Protein AF-A0A7Y5BT85-F1 (afdb_monomer_lite)

Secondary structure (DSSP, 8-state):
----GGGTEEE-TTT-PEEESSHHHHHHHHHTTTT-HHHHHHHHHHHHHHHHHHHHHHHHHHHHHHHHHHHHHHHHHHHHHHHHT-

pLDDT: mean 93.24, std 8.63, range [50.88, 98.56]

Foldseek 3Di:
DPPPLVVFWDQDQVQLDIDGPDPVNVVCCVVVVCVDPVNSVVSNVVSVVVVVVVVVVVVVVVVVVVVVVVVVVVVVVVVVVVVVVD

Sequence (86 aa):
MLDDLSQHLQENEQTGFLDSLTETGRFHIALLRLNRPQLIKNRLSRMILRMFQEKQKLLEQQIKELQITIEAQNLYLAFLEEQLKK

Structure (mmCIF, N/CA/C/O backbone):
data_AF-A0A7Y5BT85-F1
#
_entry.id   AF-A0A7Y5BT85-F1
#
loop_
_atom_site.group_PDB
_atom_site.id
_atom_site.type_symbol
_atom_site.label_atom_id
_atom_site.label_alt_id
_atom_site.label_comp_id
_atom_site.label_asym_id
_atom_site.label_entity_id
_atom_site.label_seq_id
_atom_site.pdbx_PDB_ins_code
_atom_site.Cartn_x
_atom_site.Cartn_y
_atom_site.Cartn_z
_atom_site.occupancy
_atom_site.B_iso_or_equiv
_atom_site.auth_seq_id
_atom_site.auth_comp_id
_atom_site.auth_asym_id
_atom_site.auth_atom_id
_atom_site.pdbx_PDB_model_num
ATOM 1 N N . MET A 1 1 ? 29.474 10.497 -12.652 1.00 50.88 1 MET A N 1
ATOM 2 C CA . MET A 1 1 ? 28.199 10.900 -12.029 1.00 50.88 1 MET A CA 1
ATOM 3 C C . MET A 1 1 ? 27.177 9.885 -12.512 1.00 50.88 1 MET A C 1
ATOM 5 O O . MET A 1 1 ? 27.016 9.788 -13.720 1.00 50.88 1 MET A O 1
ATOM 9 N N . LEU A 1 2 ? 26.660 9.006 -11.643 1.00 60.34 2 LEU A N 1
ATOM 10 C CA . LEU A 1 2 ? 25.577 8.105 -12.056 1.00 60.34 2 LEU A CA 1
ATOM 11 C C . LEU A 1 2 ? 24.341 8.974 -12.276 1.00 60.34 2 LEU A C 1
ATOM 13 O O . LEU A 1 2 ? 23.981 9.739 -11.385 1.00 60.34 2 LEU A O 1
ATOM 17 N N . ASP A 1 3 ? 23.771 8.888 -13.470 1.00 68.75 3 ASP A N 1
ATOM 18 C CA . ASP A 1 3 ? 22.553 9.601 -13.833 1.00 68.75 3 ASP A CA 1
ATOM 19 C C . ASP A 1 3 ? 21.413 9.138 -12.917 1.00 68.75 3 ASP A C 1
ATOM 21 O O . ASP A 1 3 ? 21.265 7.935 -12.659 1.00 68.75 3 ASP A O 1
ATOM 25 N N . ASP A 1 4 ? 20.635 10.077 -12.384 1.00 80.75 4 ASP A N 1
ATOM 26 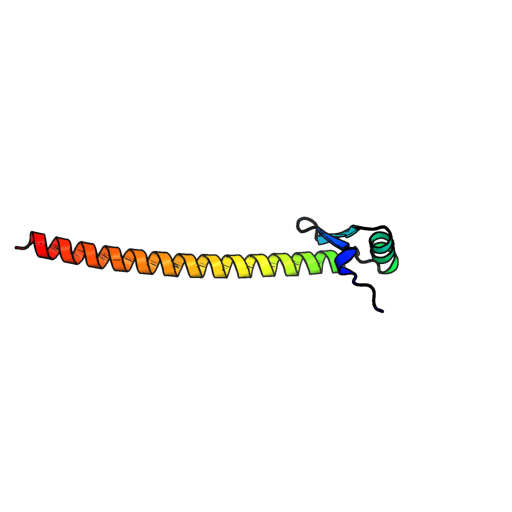C CA . ASP A 1 4 ? 19.518 9.746 -11.506 1.00 80.75 4 ASP A CA 1
ATOM 27 C C . ASP A 1 4 ? 18.353 9.220 -12.348 1.00 80.75 4 ASP A C 1
ATOM 29 O O . ASP A 1 4 ? 17.513 9.960 -12.859 1.00 80.75 4 ASP A O 1
ATOM 33 N N . LEU A 1 5 ? 18.312 7.895 -12.495 1.00 79.69 5 LEU A N 1
ATOM 34 C CA . LEU A 1 5 ? 17.338 7.194 -13.327 1.00 79.69 5 LEU A CA 1
ATOM 35 C C . 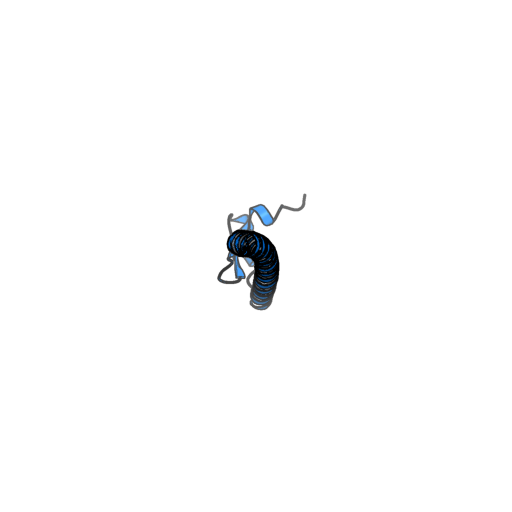LEU A 1 5 ? 15.879 7.507 -12.943 1.00 79.69 5 LEU A C 1
ATOM 37 O O . LEU A 1 5 ? 14.989 7.372 -13.784 1.00 79.69 5 LEU A O 1
ATOM 41 N N . SER A 1 6 ? 15.635 7.941 -11.700 1.00 83.75 6 SER A N 1
ATOM 42 C CA . SER A 1 6 ? 14.300 8.300 -11.213 1.00 83.75 6 SER A CA 1
ATOM 43 C C . SER A 1 6 ? 13.723 9.548 -11.889 1.00 83.75 6 SER A C 1
ATOM 45 O O . SER A 1 6 ? 12.508 9.679 -11.989 1.00 83.75 6 SER A O 1
ATOM 47 N N . GLN A 1 7 ? 14.569 10.420 -12.445 1.00 90.94 7 GLN A N 1
ATOM 48 C CA . GLN A 1 7 ? 14.136 11.618 -13.175 1.00 90.94 7 GLN A CA 1
ATOM 49 C C . GLN A 1 7 ? 13.696 11.304 -14.611 1.00 90.94 7 GLN A C 1
ATOM 51 O O . GLN A 1 7 ? 13.052 12.116 -15.272 1.00 90.94 7 GLN A O 1
ATOM 56 N N . HIS A 1 8 ? 14.040 10.115 -15.110 1.00 91.62 8 HIS A N 1
ATOM 57 C CA . HIS A 1 8 ? 13.833 9.734 -16.503 1.00 91.62 8 HIS A CA 1
ATOM 58 C C . HIS A 1 8 ? 12.707 8.721 -16.702 1.00 91.62 8 HIS A C 1
ATOM 60 O O . HIS A 1 8 ? 12.290 8.515 -17.846 1.00 91.62 8 HIS A O 1
ATOM 66 N N . LEU A 1 9 ? 12.241 8.078 -15.630 1.00 93.62 9 LEU A N 1
ATOM 67 C CA . LEU A 1 9 ? 11.341 6.928 -15.669 1.00 93.62 9 LEU A CA 1
ATOM 68 C C . LEU A 1 9 ? 10.200 7.099 -14.666 1.00 93.62 9 LEU A C 1
ATOM 70 O O . LEU A 1 9 ? 10.424 7.509 -13.533 1.00 93.62 9 LEU A O 1
ATOM 74 N N . GLN A 1 10 ? 9.000 6.690 -15.059 1.00 94.62 10 GLN A N 1
ATOM 75 C CA . GLN A 1 10 ? 7.836 6.607 -14.186 1.00 94.62 10 GLN A CA 1
ATOM 76 C C . GLN A 1 10 ? 7.313 5.170 -14.172 1.00 94.62 10 GLN A C 1
ATOM 78 O O . GLN A 1 10 ? 7.195 4.544 -15.224 1.00 94.62 10 GLN A O 1
ATOM 83 N N . GLU A 1 11 ? 7.011 4.622 -12.992 1.00 94.00 11 GLU A N 1
ATOM 84 C CA . GLU A 1 11 ? 6.333 3.324 -12.912 1.00 94.00 11 GLU A CA 1
ATOM 85 C C . GLU A 1 11 ? 4.835 3.508 -13.196 1.00 94.00 11 GLU A C 1
ATOM 87 O O . GLU A 1 11 ? 4.166 4.325 -12.566 1.00 94.00 11 GLU A O 1
ATOM 92 N N . ASN A 1 12 ? 4.301 2.725 -14.128 1.00 94.06 12 ASN A N 1
ATOM 93 C CA . ASN A 1 12 ? 2.875 2.633 -14.382 1.00 94.06 12 ASN A CA 1
ATOM 94 C C . ASN A 1 12 ? 2.253 1.657 -13.383 1.00 94.06 12 ASN A C 1
ATOM 96 O O . ASN A 1 12 ? 2.419 0.440 -13.497 1.00 94.06 12 ASN A O 1
ATOM 100 N N . GLU A 1 13 ? 1.524 2.186 -12.408 1.00 88.94 13 GLU A N 1
ATOM 101 C CA . 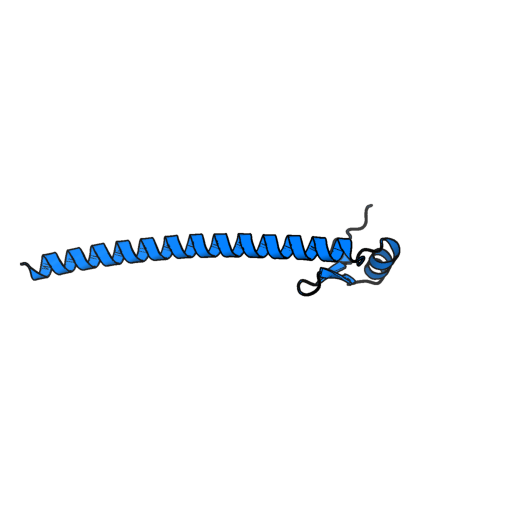GLU A 1 13 ? 0.962 1.390 -11.315 1.00 88.94 13 GLU A CA 1
ATOM 102 C C . GLU A 1 13 ? -0.039 0.331 -11.805 1.00 88.94 13 GLU A C 1
ATOM 104 O O . GLU A 1 13 ? -0.113 -0.760 -11.257 1.00 88.94 13 GLU A O 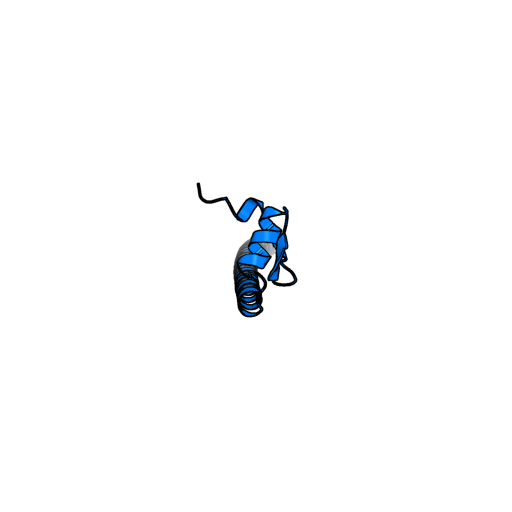1
ATOM 109 N N . GLN A 1 14 ? -0.763 0.569 -12.899 1.00 90.06 14 GLN A N 1
ATOM 110 C CA . GLN A 1 14 ? -1.759 -0.395 -13.381 1.00 90.06 14 GLN A CA 1
ATOM 111 C C . GLN A 1 14 ? -1.128 -1.609 -14.068 1.00 90.06 14 GLN A C 1
ATOM 113 O O . GLN A 1 14 ? -1.665 -2.714 -14.012 1.00 90.06 14 GLN A O 1
ATOM 118 N N . THR A 1 15 ? 0.004 -1.408 -14.742 1.00 93.31 15 THR A N 1
ATOM 119 C CA . THR A 1 15 ? 0.573 -2.412 -15.652 1.00 93.31 15 THR A CA 1
ATOM 120 C C . THR A 1 15 ? 1.946 -2.924 -15.217 1.00 93.31 15 THR A C 1
ATOM 122 O O . THR A 1 15 ? 2.387 -3.968 -15.696 1.00 93.31 15 THR A O 1
ATOM 125 N N . GLY A 1 16 ? 2.633 -2.223 -14.311 1.00 93.06 16 GLY A N 1
ATOM 126 C CA . GLY A 1 16 ? 4.000 -2.519 -13.870 1.00 93.06 16 GLY A CA 1
ATOM 127 C C . GLY A 1 16 ? 5.083 -2.200 -14.909 1.00 93.06 16 GLY A C 1
ATOM 128 O O . GLY A 1 16 ? 6.251 -2.572 -14.722 1.00 93.06 16 GLY A O 1
ATOM 129 N N . PHE A 1 17 ? 4.718 -1.547 -16.015 1.00 96.56 17 PHE A N 1
ATOM 130 C CA . PHE A 1 17 ? 5.667 -1.032 -16.998 1.00 96.56 17 PHE A CA 1
ATOM 131 C C . PHE A 1 17 ? 6.370 0.219 -16.472 1.00 96.56 17 PHE A C 1
ATOM 133 O O . PHE A 1 17 ? 5.859 0.918 -15.603 1.00 96.56 17 PHE A O 1
ATOM 140 N N . LEU A 1 18 ? 7.564 0.484 -16.994 1.00 95.94 18 LEU A N 1
ATOM 141 C CA . LEU A 1 18 ? 8.184 1.797 -16.904 1.00 95.94 18 LEU A CA 1
ATOM 142 C C . LEU A 1 18 ? 7.838 2.588 -18.155 1.00 95.94 18 LEU A C 1
ATOM 144 O O . LEU A 1 18 ? 8.124 2.127 -19.265 1.00 95.94 18 LEU A O 1
ATOM 148 N N . ASP A 1 19 ? 7.291 3.773 -17.943 1.00 95.88 19 ASP A N 1
ATOM 149 C CA . ASP A 1 19 ? 7.093 4.790 -18.958 1.00 95.88 19 ASP A CA 1
ATOM 150 C C . ASP A 1 19 ? 8.294 5.745 -18.931 1.00 95.88 19 ASP A C 1
ATOM 152 O O . ASP A 1 19 ? 8.821 6.100 -17.873 1.00 95.88 19 ASP A O 1
ATOM 156 N N . SER A 1 20 ? 8.787 6.126 -20.108 1.00 95.31 20 SER A N 1
ATOM 157 C CA . SER A 1 20 ? 9.883 7.088 -20.219 1.00 95.31 20 SER A CA 1
ATOM 158 C C . SER A 1 20 ? 9.353 8.513 -20.118 1.00 95.31 20 SER A C 1
ATOM 160 O O . SER A 1 20 ? 8.510 8.904 -20.922 1.00 95.31 20 SER A O 1
ATOM 162 N N . LEU A 1 21 ? 9.922 9.310 -19.216 1.00 94.31 21 LEU A N 1
ATOM 163 C CA . LEU A 1 21 ? 9.672 10.753 -19.123 1.00 94.31 21 LEU A CA 1
ATOM 164 C C . LEU A 1 21 ? 10.574 11.566 -20.064 1.00 94.31 21 LEU A C 1
ATOM 166 O O . LEU A 1 21 ? 10.309 12.728 -20.348 1.00 94.31 21 LEU A O 1
ATOM 170 N N . THR A 1 22 ? 11.662 10.955 -20.538 1.00 94.00 22 THR A N 1
ATOM 171 C CA . THR A 1 22 ? 12.674 11.584 -21.398 1.00 94.00 22 THR A CA 1
ATOM 172 C C . THR A 1 22 ? 13.219 10.582 -22.417 1.00 94.00 22 THR A C 1
ATOM 174 O O . THR A 1 22 ? 13.129 9.367 -22.212 1.00 94.00 22 THR A O 1
ATOM 177 N N . GLU A 1 23 ? 13.863 11.071 -23.480 1.00 92.56 23 GLU A N 1
ATOM 178 C CA . GLU A 1 23 ? 14.548 10.215 -24.463 1.00 92.56 23 GLU A CA 1
ATOM 179 C C . GLU A 1 23 ? 15.662 9.367 -23.825 1.00 92.56 23 GLU A C 1
ATOM 181 O O . GLU A 1 23 ? 15.807 8.188 -24.148 1.00 92.56 23 GLU A O 1
ATOM 186 N N . THR A 1 24 ? 16.387 9.912 -22.843 1.00 92.50 24 THR A N 1
ATOM 187 C CA . THR A 1 24 ? 17.365 9.158 -22.042 1.00 92.50 24 THR A CA 1
ATOM 188 C C . THR A 1 24 ? 16.699 7.995 -21.302 1.00 92.50 24 THR A C 1
ATOM 190 O O . THR A 1 24 ? 17.205 6.873 -21.300 1.00 92.50 24 THR A O 1
ATOM 193 N N . GLY A 1 25 ? 15.513 8.220 -20.731 1.00 92.38 25 GLY A N 1
ATOM 194 C CA . GLY A 1 25 ? 14.708 7.168 -20.109 1.00 92.38 25 GLY A CA 1
ATOM 195 C C . GLY A 1 25 ? 14.295 6.083 -21.100 1.00 92.38 25 GLY A C 1
ATOM 196 O O . GLY A 1 25 ? 14.438 4.894 -20.814 1.00 92.38 25 GLY A O 1
ATOM 197 N N . ARG A 1 26 ? 13.857 6.474 -22.302 1.00 94.12 26 ARG A N 1
ATOM 198 C CA . ARG A 1 26 ? 13.503 5.535 -23.376 1.00 94.12 26 ARG A CA 1
ATOM 199 C C . ARG A 1 26 ? 14.700 4.679 -23.788 1.00 94.12 26 ARG A C 1
ATOM 201 O O . ARG A 1 26 ? 14.567 3.459 -23.913 1.00 94.12 26 ARG A O 1
ATOM 208 N N . PHE A 1 27 ? 15.867 5.304 -23.943 1.00 93.88 27 PHE A N 1
ATOM 209 C CA . PHE A 1 27 ? 17.122 4.613 -24.219 1.00 93.88 27 PHE A CA 1
ATOM 210 C C . PHE A 1 27 ? 17.458 3.606 -23.114 1.00 93.88 27 PHE A C 1
ATOM 212 O O . PHE A 1 27 ? 17.705 2.441 -23.414 1.00 93.88 27 PHE A O 1
ATOM 219 N N . HIS A 1 28 ? 17.383 4.001 -21.841 1.00 91.81 28 HIS A N 1
ATOM 220 C CA . HIS A 1 28 ? 17.647 3.103 -20.717 1.00 91.81 28 HIS A CA 1
ATOM 221 C C . HIS A 1 28 ? 16.653 1.938 -20.627 1.00 91.81 28 HIS A C 1
ATOM 223 O O . HIS A 1 28 ? 17.076 0.800 -20.411 1.00 91.81 28 HIS A O 1
ATOM 229 N N . ILE A 1 29 ? 15.352 2.175 -20.841 1.00 93.81 29 ILE A N 1
ATOM 230 C CA . ILE A 1 29 ? 14.340 1.106 -20.880 1.00 93.81 29 ILE A CA 1
ATOM 231 C C . ILE A 1 29 ? 14.699 0.070 -21.944 1.00 93.81 29 ILE A C 1
ATOM 233 O O . ILE A 1 29 ? 14.645 -1.131 -21.661 1.00 93.81 29 ILE A O 1
ATOM 237 N N . ALA A 1 30 ? 15.062 0.523 -23.147 1.00 94.12 30 ALA A N 1
ATOM 238 C CA . ALA A 1 30 ? 15.404 -0.352 -24.261 1.00 94.12 30 ALA A CA 1
ATOM 239 C C . ALA A 1 30 ? 16.733 -1.088 -24.023 1.00 94.12 30 ALA A C 1
ATOM 241 O O . ALA A 1 30 ? 16.774 -2.318 -24.097 1.00 94.12 30 ALA A O 1
ATOM 242 N N . LEU A 1 31 ? 17.794 -0.349 -23.679 1.00 94.75 31 LEU A N 1
ATOM 243 C CA . LEU A 1 31 ? 19.145 -0.872 -23.473 1.00 94.75 31 LEU A CA 1
ATOM 244 C C . LEU A 1 31 ? 19.179 -1.917 -22.352 1.00 94.75 31 LEU A C 1
ATOM 246 O O . LEU A 1 31 ? 19.722 -3.006 -22.531 1.00 94.75 31 LEU A O 1
ATOM 250 N N . LEU A 1 32 ? 18.562 -1.608 -21.209 1.00 93.12 32 LEU A N 1
ATOM 251 C CA . LEU A 1 32 ? 18.562 -2.471 -20.024 1.00 93.12 32 LEU A CA 1
ATOM 252 C C . LEU A 1 32 ? 17.373 -3.443 -19.991 1.00 93.12 32 LEU A C 1
ATOM 254 O O . LEU A 1 32 ? 17.231 -4.221 -19.045 1.00 93.12 32 LEU A O 1
ATOM 258 N N . ARG A 1 33 ? 16.508 -3.413 -21.015 1.00 94.75 33 ARG A N 1
ATOM 259 C CA . ARG A 1 33 ? 15.293 -4.237 -21.122 1.00 94.75 33 ARG A CA 1
ATOM 260 C C . ARG A 1 33 ? 14.435 -4.170 -19.853 1.00 94.75 33 ARG A C 1
ATOM 262 O O . ARG A 1 33 ? 13.969 -5.194 -19.341 1.00 94.75 33 ARG A O 1
ATOM 269 N N . LEU A 1 34 ? 14.217 -2.958 -19.336 1.00 94.31 34 LEU A N 1
ATOM 270 C CA . LEU A 1 34 ? 13.561 -2.735 -18.038 1.00 94.31 34 LEU A CA 1
ATOM 271 C C . LEU A 1 34 ? 12.085 -3.162 -18.017 1.00 94.31 34 LEU A C 1
ATOM 273 O O . LEU A 1 34 ? 11.543 -3.415 -16.941 1.00 94.31 34 LEU A O 1
ATOM 277 N N . ASN A 1 35 ? 11.462 -3.311 -19.188 1.00 96.75 35 ASN A N 1
ATOM 278 C CA . ASN A 1 35 ? 10.090 -3.798 -19.362 1.00 96.75 35 ASN A CA 1
ATOM 279 C C . ASN A 1 35 ? 10.020 -5.283 -19.756 1.00 96.75 35 ASN A C 1
ATOM 281 O O . ASN A 1 35 ? 9.050 -5.737 -20.357 1.00 96.75 35 ASN A O 1
ATOM 285 N N . ARG A 1 36 ? 11.039 -6.084 -19.420 1.00 96.88 36 ARG A N 1
ATOM 286 C CA . ARG A 1 36 ? 10.944 -7.542 -19.584 1.00 96.88 36 ARG A CA 1
ATOM 287 C C . ARG A 1 36 ? 9.902 -8.142 -18.620 1.00 96.88 36 ARG A C 1
ATOM 289 O O . ARG A 1 36 ? 9.826 -7.697 -17.469 1.00 96.88 36 ARG A O 1
ATOM 296 N N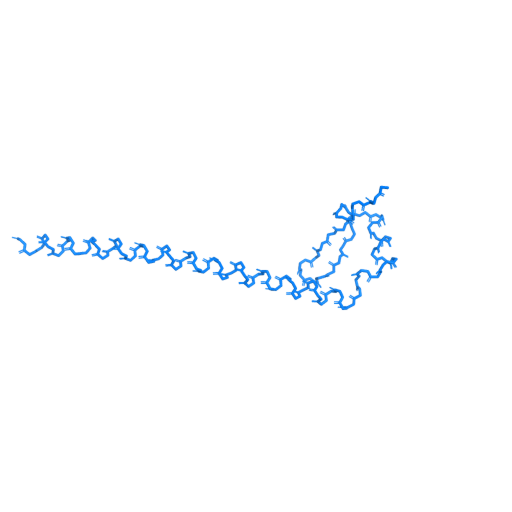 . PRO A 1 37 ? 9.177 -9.211 -19.011 1.00 96.81 37 PRO A N 1
ATOM 297 C CA . PRO A 1 37 ? 8.042 -9.739 -18.243 1.00 96.81 37 PRO A CA 1
ATOM 298 C C . PRO A 1 37 ? 8.337 -10.056 -16.772 1.00 96.81 37 PRO A C 1
ATOM 300 O O . PRO A 1 37 ? 7.495 -9.838 -15.907 1.00 96.81 37 PRO A O 1
ATOM 303 N N . GLN A 1 38 ? 9.538 -10.550 -16.462 1.00 96.56 38 GLN A N 1
ATOM 304 C CA . GLN A 1 38 ? 9.929 -10.890 -15.089 1.00 96.56 38 GLN A CA 1
ATOM 305 C C . GLN A 1 38 ? 10.020 -9.657 -14.175 1.00 96.56 38 GLN A C 1
ATOM 307 O O . GLN A 1 38 ? 9.618 -9.724 -13.016 1.00 96.56 38 GLN A O 1
ATOM 312 N N . LEU A 1 39 ? 10.518 -8.527 -14.692 1.00 96.44 39 LEU A N 1
ATOM 313 C CA . LEU A 1 39 ? 10.632 -7.289 -13.915 1.00 96.44 39 LEU A CA 1
ATOM 314 C C . LEU A 1 39 ? 9.269 -6.635 -13.712 1.00 96.44 39 LEU A C 1
ATOM 316 O O . LEU A 1 39 ? 8.987 -6.178 -12.609 1.00 96.44 39 LEU A O 1
ATOM 320 N N . ILE A 1 40 ? 8.413 -6.667 -14.736 1.00 97.12 40 ILE A N 1
ATOM 321 C CA . ILE A 1 40 ? 7.027 -6.197 -14.637 1.00 97.12 40 ILE A CA 1
ATOM 322 C C . ILE A 1 40 ? 6.287 -6.977 -13.546 1.00 97.12 40 ILE A C 1
ATOM 324 O O . ILE A 1 40 ? 5.749 -6.380 -12.617 1.00 97.12 40 ILE A O 1
ATOM 328 N N . LYS A 1 41 ? 6.339 -8.317 -13.594 1.00 96.38 41 LYS A N 1
ATOM 329 C CA . LYS A 1 41 ? 5.735 -9.177 -12.563 1.00 96.38 41 LYS A CA 1
ATOM 330 C C . LYS A 1 41 ? 6.252 -8.839 -11.167 1.00 96.38 41 LYS A C 1
ATOM 332 O O . LYS A 1 41 ? 5.461 -8.707 -10.244 1.00 96.38 41 LYS A O 1
ATOM 337 N N . ASN A 1 42 ? 7.563 -8.650 -11.018 1.00 96.31 42 ASN A N 1
ATOM 338 C CA . ASN A 1 42 ? 8.157 -8.289 -9.734 1.00 96.31 42 ASN A CA 1
ATOM 339 C C . ASN A 1 42 ? 7.652 -6.924 -9.219 1.00 96.31 42 ASN A C 1
ATOM 341 O O . ASN A 1 42 ? 7.302 -6.813 -8.044 1.00 96.31 42 ASN A O 1
ATOM 345 N N . ARG A 1 43 ? 7.572 -5.894 -10.077 1.00 96.06 43 ARG A N 1
ATOM 346 C CA . ARG A 1 43 ? 7.007 -4.584 -9.700 1.00 96.06 43 ARG A CA 1
ATOM 347 C C . ARG A 1 43 ? 5.555 -4.709 -9.250 1.00 96.06 43 ARG A C 1
ATOM 349 O O . ARG A 1 43 ? 5.235 -4.237 -8.163 1.00 96.06 43 ARG A O 1
ATOM 356 N N . LEU A 1 44 ? 4.725 -5.419 -10.016 1.00 96.31 44 LEU A N 1
ATOM 357 C CA . LEU A 1 44 ? 3.325 -5.668 -9.661 1.00 96.31 44 LEU A CA 1
ATOM 358 C C . LEU A 1 44 ? 3.200 -6.386 -8.314 1.00 96.31 44 LEU A C 1
ATOM 360 O O . LEU A 1 44 ? 2.452 -5.939 -7.452 1.00 96.31 44 LEU A O 1
ATOM 364 N N . SER A 1 45 ? 3.981 -7.444 -8.080 1.00 95.81 45 SER A N 1
ATOM 365 C CA . SER A 1 45 ? 3.993 -8.146 -6.792 1.00 95.81 45 SER A CA 1
ATOM 366 C C . SER A 1 45 ? 4.361 -7.226 -5.626 1.00 95.81 45 SER A C 1
ATOM 368 O O . SER A 1 45 ? 3.699 -7.255 -4.590 1.00 95.81 45 SER A O 1
ATOM 370 N N . ARG A 1 46 ? 5.384 -6.378 -5.790 1.00 95.69 46 ARG A N 1
ATOM 371 C CA . ARG A 1 46 ? 5.787 -5.407 -4.760 1.00 95.69 46 ARG A CA 1
ATOM 372 C C . ARG A 1 46 ? 4.723 -4.344 -4.513 1.00 95.69 46 ARG A C 1
ATOM 374 O O . ARG A 1 46 ? 4.565 -3.909 -3.377 1.00 95.69 46 ARG A O 1
ATOM 381 N N . MET A 1 47 ? 4.028 -3.902 -5.555 1.00 94.44 47 MET A N 1
ATOM 382 C CA . MET A 1 47 ? 2.944 -2.933 -5.429 1.00 94.44 47 MET A CA 1
ATOM 383 C C . MET A 1 47 ? 1.749 -3.538 -4.693 1.00 94.44 47 MET A C 1
ATOM 385 O O . MET A 1 47 ? 1.287 -2.963 -3.715 1.00 94.44 47 MET A O 1
ATOM 389 N N . ILE A 1 48 ? 1.318 -4.739 -5.084 1.00 94.94 48 ILE A N 1
ATOM 390 C CA . ILE A 1 48 ? 0.233 -5.467 -4.415 1.00 94.94 48 ILE A CA 1
ATOM 391 C C . ILE A 1 48 ? 0.559 -5.678 -2.931 1.00 94.94 48 ILE A C 1
ATOM 393 O O . ILE A 1 48 ? -0.285 -5.435 -2.071 1.00 94.94 48 ILE A O 1
ATOM 397 N N . LEU A 1 49 ? 1.795 -6.076 -2.612 1.00 96.75 49 LEU A N 1
ATOM 398 C CA . LEU A 1 49 ? 2.229 -6.242 -1.226 1.00 96.75 49 LEU A CA 1
ATOM 399 C C . LEU A 1 49 ? 2.156 -4.924 -0.439 1.00 96.75 49 LEU A C 1
ATOM 401 O O . LEU A 1 49 ? 1.651 -4.920 0.682 1.00 96.75 49 LEU A O 1
ATOM 405 N N . ARG A 1 50 ? 2.615 -3.811 -1.029 1.00 95.88 50 ARG A N 1
ATOM 406 C CA . ARG A 1 50 ? 2.510 -2.474 -0.421 1.00 95.88 50 ARG A CA 1
ATOM 407 C C . ARG A 1 50 ? 1.054 -2.087 -0.164 1.00 95.88 50 ARG A C 1
ATOM 409 O O . ARG A 1 50 ? 0.725 -1.721 0.959 1.00 95.88 50 ARG A O 1
ATOM 416 N N . MET A 1 51 ? 0.173 -2.276 -1.146 1.00 95.81 51 MET A N 1
ATOM 417 C CA . MET A 1 51 ? -1.259 -2.000 -0.997 1.00 95.81 51 MET A CA 1
ATOM 418 C C . MET A 1 51 ? -1.894 -2.821 0.130 1.00 95.81 51 MET A C 1
ATOM 420 O O . MET A 1 51 ? -2.686 -2.292 0.908 1.00 95.81 51 MET A O 1
ATOM 424 N N . PHE A 1 52 ? -1.550 -4.107 0.255 1.00 97.44 52 PHE A N 1
ATOM 425 C CA . PHE A 1 52 ? -2.050 -4.935 1.354 1.00 97.44 52 PHE A CA 1
ATOM 426 C C . PHE A 1 52 ? -1.571 -4.435 2.718 1.00 97.44 52 PHE A C 1
ATOM 428 O O . PHE A 1 52 ? -2.371 -4.374 3.650 1.00 97.44 52 PHE A O 1
ATOM 435 N N . GLN A 1 53 ? -0.303 -4.040 2.831 1.00 97.94 53 GLN A N 1
ATOM 436 C CA . GLN A 1 53 ? 0.251 -3.491 4.071 1.00 97.94 53 GLN A CA 1
ATOM 437 C C . GLN A 1 53 ? -0.402 -2.159 4.452 1.00 97.94 53 GLN A C 1
ATOM 439 O O . GLN A 1 53 ? -0.729 -1.944 5.617 1.00 97.94 53 GLN A O 1
ATOM 444 N N . GLU A 1 54 ? -0.616 -1.266 3.488 1.00 97.62 54 GLU A N 1
ATOM 445 C CA . GLU A 1 54 ? -1.296 0.011 3.718 1.00 97.62 54 GLU A CA 1
ATOM 446 C C . GLU A 1 54 ? -2.755 -0.194 4.123 1.00 97.62 54 GLU A C 1
ATOM 448 O O . GLU A 1 54 ? -3.209 0.387 5.109 1.00 97.62 54 GLU A O 1
ATOM 453 N N . LYS A 1 55 ? -3.471 -1.091 3.434 1.00 98.00 55 LYS A N 1
ATOM 454 C CA . LYS A 1 55 ? -4.845 -1.450 3.793 1.00 98.00 55 LYS A CA 1
ATOM 455 C C . LYS A 1 55 ? -4.925 -2.043 5.197 1.00 98.00 55 LYS A C 1
ATOM 457 O O . LYS A 1 55 ? -5.833 -1.693 5.944 1.00 98.00 55 LYS A O 1
ATOM 462 N N . GLN A 1 56 ? -3.991 -2.918 5.563 1.00 98.31 56 GLN A N 1
ATOM 463 C CA . GLN A 1 56 ? -3.937 -3.486 6.906 1.00 98.31 56 GLN A CA 1
ATOM 464 C C . GLN A 1 56 ? -3.772 -2.385 7.960 1.00 98.31 56 GLN A C 1
ATOM 466 O O . GLN A 1 56 ? -4.559 -2.330 8.900 1.00 98.31 56 GLN A O 1
ATOM 471 N N . LYS A 1 57 ? -2.811 -1.474 7.771 1.00 98.31 57 LYS A N 1
ATOM 472 C CA . LYS A 1 57 ? -2.591 -0.347 8.690 1.00 98.31 57 LYS A CA 1
ATOM 473 C C . LYS A 1 57 ? -3.830 0.537 8.827 1.00 98.31 57 LYS A C 1
ATOM 475 O O . LYS A 1 57 ? -4.188 0.913 9.939 1.00 98.31 57 LYS A O 1
ATOM 480 N N . LEU A 1 58 ? -4.494 0.840 7.710 1.00 98.50 58 LEU A N 1
ATOM 481 C CA . LEU A 1 58 ? -5.718 1.639 7.713 1.00 98.50 58 LEU A CA 1
ATOM 482 C C . LEU A 1 58 ? -6.835 0.952 8.509 1.00 98.50 58 LEU A C 1
ATOM 484 O O . LEU A 1 58 ? -7.490 1.592 9.326 1.00 98.50 58 LEU A O 1
ATOM 488 N N . LEU A 1 59 ? -7.031 -0.352 8.306 1.00 98.50 59 LEU A N 1
ATOM 489 C CA . LEU A 1 59 ? -8.037 -1.123 9.039 1.00 98.50 59 LEU A CA 1
ATOM 490 C C . LEU A 1 59 ? -7.718 -1.197 10.536 1.00 98.50 59 LEU A C 1
ATOM 492 O O . LEU A 1 59 ? -8.613 -1.029 11.359 1.00 98.50 59 LEU A O 1
ATOM 496 N N . GLU A 1 60 ? -6.453 -1.400 10.905 1.00 98.56 60 GLU A N 1
ATOM 497 C CA . GLU A 1 60 ? -6.020 -1.392 12.307 1.00 98.56 60 GLU A CA 1
ATOM 498 C C . GLU A 1 60 ? -6.280 -0.038 12.980 1.00 98.56 60 GLU A C 1
ATOM 500 O O . GLU A 1 60 ? -6.684 0.006 14.143 1.00 98.56 60 GLU A O 1
ATOM 505 N N . GLN A 1 61 ? -6.083 1.066 12.258 1.00 98.38 61 GLN A N 1
ATOM 506 C CA . GLN A 1 61 ? -6.404 2.401 12.754 1.00 98.38 61 GLN A CA 1
ATOM 507 C C . GLN A 1 61 ? -7.916 2.588 12.938 1.00 98.38 61 GLN A C 1
ATOM 509 O O . GLN A 1 61 ? -8.347 3.010 14.009 1.00 98.38 61 GLN A O 1
ATOM 514 N N . GLN A 1 62 ? -8.721 2.207 11.944 1.00 98.25 62 GLN A N 1
ATOM 515 C CA . GLN A 1 62 ? -10.182 2.301 12.026 1.00 98.25 62 GLN A CA 1
ATOM 516 C C . GLN A 1 62 ? -10.748 1.475 13.186 1.00 98.25 62 GLN A C 1
ATOM 518 O O . GLN A 1 62 ? -11.637 1.937 13.894 1.00 98.25 62 GLN A O 1
ATOM 523 N N . ILE A 1 63 ? -10.211 0.275 13.428 1.00 98.56 63 ILE A N 1
ATOM 524 C CA . ILE A 1 63 ? -10.615 -0.558 14.569 1.00 98.56 63 ILE A CA 1
ATOM 525 C C . ILE A 1 63 ? -10.353 0.167 15.892 1.00 98.56 63 ILE A C 1
ATOM 527 O O . ILE A 1 63 ? -11.236 0.194 16.746 1.00 98.56 63 ILE A O 1
ATOM 531 N N . LYS A 1 64 ? -9.177 0.782 16.058 1.00 98.31 64 LYS A N 1
ATOM 532 C CA . LYS A 1 64 ? -8.844 1.535 17.279 1.00 98.31 64 LYS A CA 1
ATOM 533 C C . LYS A 1 64 ? -9.787 2.718 17.490 1.00 98.31 64 LYS A C 1
ATOM 535 O O . LYS A 1 64 ? -10.285 2.915 18.593 1.00 98.31 64 LYS A O 1
ATOM 540 N N . GLU A 1 65 ? -10.058 3.484 16.438 1.00 98.06 65 GLU A N 1
ATOM 541 C CA . GLU A 1 65 ? -10.969 4.635 16.497 1.00 98.06 65 GLU A CA 1
ATOM 542 C C . GLU A 1 65 ? -12.404 4.212 16.855 1.00 98.06 65 GLU A C 1
ATOM 544 O O . GLU A 1 65 ? -13.060 4.845 17.688 1.00 98.06 65 GLU A O 1
ATOM 549 N N . LEU A 1 66 ? -12.880 3.100 16.288 1.00 98.31 66 LEU A N 1
ATOM 550 C CA . LEU A 1 66 ? -14.188 2.535 16.619 1.00 98.31 66 LEU A CA 1
ATOM 551 C C . LEU A 1 66 ? -14.251 2.038 18.066 1.00 98.31 66 LEU A C 1
ATOM 553 O O . LEU A 1 66 ? -15.251 2.277 18.737 1.00 98.31 66 LEU A O 1
ATOM 557 N N . GLN A 1 67 ? -13.195 1.396 18.568 1.00 98.38 67 GLN A N 1
ATOM 558 C CA . GLN A 1 67 ? -13.130 0.945 19.962 1.00 98.38 67 GLN A CA 1
ATOM 559 C C . GLN A 1 67 ? -13.232 2.119 20.939 1.00 98.38 67 GLN A C 1
ATOM 561 O O . GLN A 1 67 ? -14.074 2.086 21.833 1.00 98.38 67 GLN A O 1
ATOM 566 N N . ILE A 1 68 ? -12.471 3.192 20.705 1.00 98.12 68 ILE A N 1
ATOM 567 C CA . ILE A 1 68 ? -12.545 4.425 21.506 1.00 98.12 68 ILE A CA 1
ATOM 568 C C . ILE A 1 68 ? -13.967 5.002 21.482 1.00 98.12 68 ILE A C 1
ATOM 570 O O . ILE A 1 68 ? -14.501 5.421 22.509 1.00 98.12 68 ILE A O 1
ATOM 574 N N . THR A 1 69 ? -14.602 5.003 20.309 1.00 97.81 69 THR A N 1
ATOM 575 C CA . THR A 1 69 ? -15.967 5.519 20.149 1.00 97.81 69 THR A CA 1
ATOM 576 C C . THR A 1 69 ? -16.977 4.692 20.947 1.00 97.81 69 THR A C 1
ATOM 578 O O . THR A 1 69 ? -17.815 5.258 21.648 1.00 97.81 69 THR A O 1
ATOM 581 N N . ILE A 1 70 ? -16.882 3.360 20.884 1.00 98.12 70 ILE A N 1
ATOM 582 C CA . ILE A 1 70 ? -17.750 2.443 21.635 1.00 98.12 70 ILE A CA 1
ATOM 583 C C . ILE A 1 70 ? -17.558 2.630 23.143 1.00 98.12 70 ILE A C 1
ATOM 585 O O . ILE A 1 70 ? -18.538 2.704 23.881 1.00 98.12 70 ILE A O 1
ATOM 589 N N . GLU A 1 71 ? -16.316 2.743 23.614 1.00 98.00 71 GLU A N 1
ATOM 590 C CA . GLU A 1 71 ? -16.018 2.979 25.030 1.00 98.00 71 GLU A CA 1
ATOM 591 C C . GLU A 1 71 ? -16.645 4.286 25.530 1.00 98.00 71 GLU A C 1
ATOM 593 O O . GLU A 1 71 ? -17.327 4.291 26.557 1.00 98.00 71 GLU A O 1
ATOM 598 N N . ALA A 1 72 ? -16.494 5.377 24.774 1.00 97.25 72 ALA A N 1
ATOM 599 C CA . ALA A 1 72 ? -17.101 6.660 25.113 1.00 97.25 72 ALA A CA 1
ATOM 600 C C . ALA A 1 72 ? -18.639 6.584 25.162 1.00 97.25 72 ALA A C 1
ATOM 602 O O . ALA A 1 72 ? -19.260 7.125 26.079 1.00 97.25 72 ALA A O 1
ATOM 603 N N . GLN A 1 73 ? -19.259 5.884 24.208 1.00 97.44 73 GLN A N 1
ATOM 604 C CA . GLN A 1 73 ? -20.711 5.685 24.180 1.00 97.44 73 GLN A CA 1
ATOM 605 C C . GLN A 1 73 ? -21.203 4.844 25.362 1.00 97.44 73 GLN A C 1
ATOM 607 O O . GLN A 1 73 ? -22.208 5.194 25.977 1.00 97.44 73 GLN A O 1
ATOM 612 N N . ASN A 1 74 ? -20.484 3.782 25.729 1.00 97.69 74 ASN A N 1
ATOM 613 C CA . ASN A 1 74 ? -20.831 2.944 26.877 1.00 97.69 74 ASN A CA 1
ATOM 614 C C . ASN A 1 74 ? -20.768 3.725 28.194 1.00 97.69 74 ASN A C 1
ATOM 616 O O . ASN A 1 74 ? -21.666 3.597 29.025 1.00 97.69 74 ASN A O 1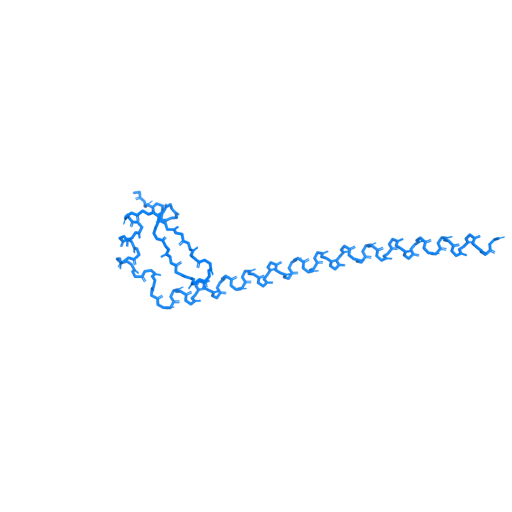
ATOM 620 N N . LEU A 1 75 ? -19.746 4.568 28.373 1.00 97.12 75 LEU A N 1
ATOM 621 C CA . LEU A 1 75 ? -19.648 5.451 29.539 1.00 97.12 75 LEU A CA 1
ATOM 622 C C . LEU A 1 75 ? -20.825 6.429 29.608 1.00 97.12 75 LEU A C 1
ATOM 624 O O . LEU A 1 75 ? -21.403 6.633 30.675 1.00 97.12 75 LEU A O 1
ATOM 628 N N . TYR A 1 76 ? -21.206 7.008 28.469 1.00 96.69 76 TYR A N 1
ATOM 629 C CA . TYR A 1 76 ? -22.346 7.916 28.392 1.00 96.69 76 TYR A CA 1
ATOM 630 C C . TYR A 1 76 ? -23.675 7.216 28.711 1.00 96.69 76 TYR A C 1
ATOM 632 O O . TYR A 1 76 ? -24.481 7.748 29.473 1.00 96.69 76 TYR A O 1
ATOM 640 N N . LEU A 1 77 ? -23.892 6.007 28.184 1.00 96.81 77 LEU A N 1
ATOM 641 C CA . LEU A 1 77 ? -25.077 5.206 28.495 1.00 96.81 77 LEU A CA 1
ATOM 642 C C . LEU A 1 77 ? -25.150 4.863 29.984 1.00 96.81 77 LEU A C 1
ATOM 644 O O . LEU A 1 77 ? -26.193 5.073 30.596 1.00 96.81 77 LEU A O 1
ATOM 648 N N . ALA A 1 78 ? -24.043 4.421 30.586 1.00 96.12 78 ALA A N 1
ATOM 649 C CA . ALA A 1 78 ? -23.991 4.121 32.016 1.00 96.12 78 ALA A CA 1
ATOM 650 C C . ALA A 1 78 ? -24.341 5.349 32.875 1.00 96.12 78 ALA A C 1
ATOM 652 O O . ALA A 1 78 ? -25.102 5.241 33.836 1.00 96.12 78 ALA A O 1
ATOM 653 N N . PHE A 1 79 ? -23.840 6.528 32.495 1.00 96.06 79 PHE A N 1
ATOM 654 C CA . PHE A 1 79 ? -24.183 7.787 33.154 1.00 96.06 79 PHE A CA 1
ATOM 655 C C . PHE A 1 79 ? -25.684 8.106 33.057 1.00 96.06 79 PHE A C 1
ATOM 657 O O . PHE A 1 79 ? -26.309 8.442 34.063 1.00 96.06 79 PHE A O 1
ATOM 664 N N . LEU A 1 80 ? -26.281 7.976 31.868 1.00 95.75 80 LEU A N 1
ATOM 665 C CA . LEU A 1 80 ? -27.716 8.209 31.677 1.00 95.75 80 LEU A CA 1
ATOM 666 C C . LEU A 1 80 ? -28.575 7.211 32.463 1.00 95.75 80 LEU A C 1
ATOM 668 O O . LEU A 1 80 ? -29.565 7.604 33.079 1.00 95.75 80 LEU A O 1
ATOM 672 N N . GLU A 1 81 ? -28.196 5.933 32.478 1.00 95.69 81 GLU A N 1
ATOM 673 C CA . GLU A 1 81 ? -28.887 4.907 33.262 1.00 95.69 81 GLU A CA 1
ATOM 674 C C . GLU A 1 81 ? -28.850 5.202 34.764 1.00 95.69 81 GLU A C 1
ATOM 676 O O . GLU A 1 81 ? -29.834 4.955 35.463 1.00 95.69 81 GLU A O 1
ATOM 681 N N . GLU A 1 82 ? -27.739 5.737 35.277 1.00 93.94 82 GLU A N 1
ATOM 682 C CA . GLU A 1 82 ? -27.638 6.150 36.677 1.00 93.94 82 GLU A CA 1
ATOM 683 C C . GLU A 1 82 ? -28.551 7.346 36.984 1.00 93.94 82 GLU A C 1
ATOM 685 O O . GLU A 1 82 ? -29.185 7.381 38.039 1.00 93.94 82 GLU A O 1
ATOM 690 N N . GLN A 1 83 ? -28.666 8.306 36.059 1.00 91.44 83 GLN A N 1
ATOM 691 C CA . GLN A 1 83 ? -29.563 9.452 36.222 1.00 91.44 83 GLN A CA 1
ATOM 692 C C . GLN A 1 83 ? -31.042 9.061 36.209 1.00 91.44 83 GLN A C 1
ATOM 694 O O . GLN A 1 83 ? -31.813 9.628 36.972 1.00 91.44 83 GLN A O 1
ATOM 699 N N . LEU A 1 84 ? -31.435 8.090 35.381 1.00 90.06 84 LEU A N 1
ATOM 700 C CA . LEU A 1 84 ? -32.823 7.624 35.285 1.00 90.06 84 LEU A CA 1
ATOM 701 C C . LEU A 1 84 ? -33.267 6.751 36.471 1.00 90.06 84 LEU A C 1
ATOM 703 O O . LEU A 1 84 ? -34.463 6.535 36.652 1.00 90.06 84 LEU A O 1
ATOM 707 N N . LYS A 1 85 ? -32.323 6.216 37.257 1.00 81.31 85 LYS A N 1
ATOM 708 C CA . LYS A 1 85 ? -32.601 5.424 38.471 1.00 81.31 85 LYS A CA 1
ATOM 709 C C . LYS A 1 85 ? -32.765 6.278 39.737 1.00 81.31 85 LYS A C 1
ATOM 711 O O . LYS A 1 85 ? -33.111 5.718 40.777 1.00 81.31 85 LYS A O 1
ATOM 716 N N . LYS A 1 86 ? -32.483 7.581 39.668 1.00 54.62 86 LYS A N 1
ATOM 717 C CA . LYS A 1 86 ? -32.722 8.563 40.738 1.00 54.62 86 LYS A CA 1
ATOM 718 C C . LYS A 1 86 ? -34.072 9.240 40.546 1.00 54.62 86 LYS A C 1
ATOM 720 O O . LYS A 1 86 ? -34.693 9.545 41.585 1.00 54.62 86 LYS A O 1
#

Radius of gyration: 25.52 Å; chains: 1; bounding box: 61×22×65 Å